Protein AF-A0A919EFL1-F1 (afdb_monomer_lite)

Radius of gyration: 16.65 Å; chains: 1; bounding box: 46×18×37 Å

Foldseek 3Di:
DDADPPPRADWDDDPVDPQKIAGPPPRDIDGHPDPPPPVPPDVVVVVVVVVVVVVVVVVD

Organism: NCBI:txid33904

Structure (mmCIF, N/CA/C/O backbone):
data_AF-A0A919EFL1-F1
#
_entry.id   AF-A0A919EFL1-F1
#
loop_
_atom_site.group_PDB
_atom_site.id
_atom_site.type_symbol
_atom_site.label_atom_id
_atom_site.label_alt_id
_atom_site.label_comp_id
_atom_site.label_asym_id
_atom_site.label_entity_id
_atom_site.label_seq_id
_atom_site.pdbx_PDB_ins_code
_atom_site.Cartn_x
_atom_site.Cartn_y
_atom_site.Cartn_z
_atom_site.occupancy
_atom_site.B_iso_or_equiv
_atom_site.auth_seq_id
_atom_site.auth_comp_id
_atom_site.auth_asym_id
_atom_site.auth_atom_id
_atom_site.pdbx_PDB_model_num
ATOM 1 N N . MET A 1 1 ? 8.724 8.868 9.208 1.00 61.94 1 MET A N 1
ATOM 2 C CA . MET A 1 1 ? 8.184 7.603 9.754 1.00 61.94 1 MET A CA 1
ATOM 3 C C . MET A 1 1 ? 6.701 7.567 9.429 1.00 61.94 1 MET A C 1
ATOM 5 O O . MET A 1 1 ? 6.036 8.557 9.711 1.00 61.94 1 MET A O 1
ATOM 9 N N . GLN A 1 2 ? 6.210 6.521 8.761 1.00 79.19 2 GLN A N 1
ATOM 10 C CA . GLN A 1 2 ? 4.774 6.383 8.484 1.00 79.19 2 GLN A CA 1
ATOM 11 C C . GLN A 1 2 ? 4.076 5.699 9.666 1.00 79.19 2 GLN A C 1
ATOM 13 O O . GLN A 1 2 ? 4.713 4.960 10.417 1.00 79.19 2 GLN A O 1
ATOM 18 N N . GLN A 1 3 ? 2.783 5.966 9.844 1.00 89.38 3 GLN A N 1
ATOM 19 C CA . GLN A 1 3 ? 1.962 5.315 10.865 1.00 89.38 3 GLN A CA 1
ATOM 20 C C . GLN A 1 3 ? 1.204 4.139 10.254 1.00 89.38 3 GLN A C 1
ATOM 22 O O . GLN A 1 3 ? 0.774 4.191 9.102 1.00 89.38 3 GLN A O 1
ATOM 27 N N . CYS A 1 4 ? 1.044 3.072 11.030 1.00 90.81 4 CYS A N 1
ATOM 28 C CA . CYS A 1 4 ? 0.290 1.906 10.609 1.00 90.81 4 CYS A CA 1
ATOM 29 C C . CYS A 1 4 ? -1.199 2.253 10.478 1.00 90.81 4 CYS A C 1
ATOM 31 O O . CYS A 1 4 ? -1.800 2.685 11.464 1.00 90.81 4 CYS A O 1
ATOM 33 N N . PRO A 1 5 ? -1.828 1.998 9.317 1.00 87.69 5 PRO A N 1
ATOM 34 C CA . PRO A 1 5 ? -3.237 2.318 9.106 1.00 87.69 5 PRO A CA 1
ATOM 35 C C . PRO A 1 5 ? -4.181 1.466 9.966 1.00 87.69 5 PRO A C 1
ATOM 37 O O . PRO A 1 5 ? -5.323 1.858 10.179 1.00 87.69 5 PRO A O 1
ATOM 40 N N . ARG A 1 6 ? -3.721 0.311 10.473 1.00 90.31 6 ARG A N 1
ATOM 41 C CA . ARG A 1 6 ? -4.526 -0.576 11.323 1.00 90.31 6 ARG A CA 1
ATOM 42 C C . ARG A 1 6 ? -4.504 -0.164 12.797 1.00 90.31 6 ARG A C 1
ATOM 44 O O . ARG A 1 6 ? -5.552 -0.134 13.426 1.00 90.31 6 ARG A O 1
ATOM 51 N N . CYS A 1 7 ? -3.324 0.088 13.368 1.00 92.19 7 CYS A N 1
ATOM 52 C CA . CYS A 1 7 ? -3.172 0.251 14.822 1.00 92.19 7 CYS A CA 1
ATOM 53 C C . CYS A 1 7 ? -2.575 1.598 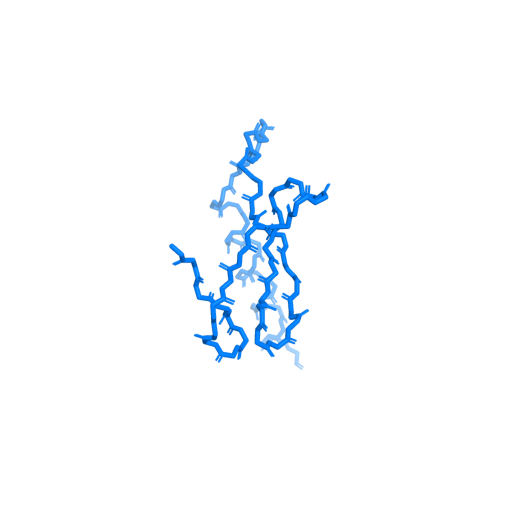15.257 1.00 92.19 7 CYS A C 1
ATOM 55 O O . CYS A 1 7 ? -2.358 1.798 16.449 1.00 92.19 7 CYS A O 1
ATOM 57 N N . GLY A 1 8 ? -2.233 2.489 14.320 1.00 92.31 8 GLY A N 1
ATOM 58 C CA . GLY A 1 8 ? -1.589 3.779 14.606 1.00 92.31 8 GLY A CA 1
ATOM 59 C C . GLY A 1 8 ? -0.130 3.690 15.077 1.00 92.31 8 GLY A C 1
ATOM 60 O O . GLY A 1 8 ? 0.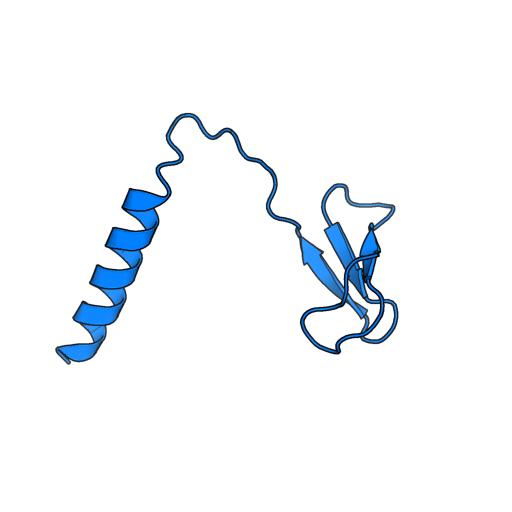497 4.715 15.329 1.00 92.31 8 GLY A O 1
ATOM 61 N N . GLY A 1 9 ? 0.426 2.479 15.189 1.00 92.50 9 GLY A N 1
ATOM 62 C CA . GLY A 1 9 ? 1.811 2.241 15.600 1.00 92.50 9 GLY A CA 1
ATOM 63 C C . GLY A 1 9 ? 2.833 2.674 14.547 1.00 92.50 9 GLY A C 1
ATOM 64 O O . GLY A 1 9 ? 2.479 3.057 13.430 1.00 92.50 9 GLY A O 1
ATOM 65 N N . SER A 1 10 ? 4.120 2.583 14.879 1.00 92.81 10 SER A N 1
ATOM 66 C CA . SER A 1 10 ? 5.187 2.890 13.926 1.00 92.81 10 SER A CA 1
ATOM 67 C C . SER A 1 10 ? 5.260 1.842 12.812 1.00 92.81 10 SER A C 1
ATOM 69 O O . SER A 1 10 ? 5.136 0.633 13.041 1.00 92.81 10 SER A O 1
ATOM 71 N N . ALA A 1 11 ? 5.451 2.328 11.587 1.00 93.12 11 ALA A N 1
ATOM 72 C CA . ALA A 1 11 ? 5.679 1.513 10.408 1.00 93.12 11 ALA A CA 1
ATOM 73 C C . ALA A 1 11 ? 7.057 1.802 9.813 1.00 93.12 11 ALA A C 1
ATOM 75 O O . ALA A 1 11 ? 7.443 2.966 9.642 1.00 93.12 11 ALA A O 1
ATOM 76 N N . GLU A 1 12 ? 7.764 0.737 9.458 1.00 93.88 12 GLU A N 1
ATOM 77 C CA . GLU A 1 12 ? 9.104 0.773 8.881 1.00 93.88 12 GLU A CA 1
ATOM 78 C C . GLU A 1 12 ? 9.125 0.055 7.525 1.00 93.88 12 GLU A C 1
ATOM 80 O O . GLU A 1 12 ? 8.304 -0.837 7.300 1.00 93.88 12 GLU A O 1
ATOM 85 N N . PRO A 1 13 ? 10.024 0.435 6.602 1.00 92.25 13 PRO A N 1
ATOM 86 C CA . PRO A 1 13 ? 10.206 -0.289 5.349 1.00 92.25 13 PRO A CA 1
ATOM 87 C C . PRO A 1 13 ? 10.656 -1.730 5.593 1.00 92.25 13 PRO A C 1
ATOM 89 O O . PRO A 1 13 ? 11.463 -1.996 6.488 1.00 92.25 13 PRO A O 1
ATOM 92 N N . ASP A 1 14 ? 10.154 -2.652 4.779 1.00 86.38 14 ASP A N 1
ATOM 93 C CA . ASP A 1 14 ? 10.619 -4.032 4.802 1.00 86.38 14 ASP A CA 1
ATOM 94 C C . ASP A 1 14 ? 12.016 -4.139 4.150 1.00 86.38 14 ASP A C 1
ATOM 96 O O . ASP A 1 14 ? 12.210 -3.631 3.041 1.00 86.38 14 ASP A O 1
ATOM 100 N N . PRO A 1 15 ? 13.008 -4.758 4.820 1.00 85.44 15 PRO A N 1
ATOM 101 C CA . PRO A 1 15 ? 14.367 -4.851 4.289 1.00 85.44 15 PRO A CA 1
ATOM 102 C C . PRO A 1 15 ? 14.500 -5.856 3.138 1.00 85.44 15 PRO A C 1
ATOM 104 O O . PRO A 1 15 ? 15.444 -5.751 2.357 1.00 85.44 15 PRO A O 1
ATOM 107 N N . GLU A 1 16 ? 13.588 -6.824 3.026 1.00 87.56 16 GLU A N 1
ATOM 108 C CA . GLU A 1 16 ? 13.626 -7.859 1.988 1.00 87.56 16 GLU A CA 1
ATOM 109 C C . GLU A 1 16 ? 12.818 -7.441 0.751 1.00 87.56 16 GLU A C 1
ATOM 111 O O . GLU A 1 16 ? 13.183 -7.778 -0.377 1.00 87.56 16 GLU A O 1
ATOM 116 N N . HIS A 1 17 ? 11.752 -6.656 0.940 1.00 84.75 17 HIS A N 1
ATOM 117 C CA . HIS A 1 17 ? 10.808 -6.292 -0.114 1.00 84.75 17 HIS A CA 1
ATOM 118 C C . HIS A 1 17 ? 10.730 -4.776 -0.327 1.00 84.75 17 HIS A C 1
ATOM 120 O O . HIS A 1 17 ? 10.132 -4.024 0.445 1.00 84.75 17 HIS A O 1
ATOM 126 N N . SER A 1 18 ? 11.273 -4.317 -1.456 1.00 86.88 18 SER A N 1
ATOM 127 C CA . SER A 1 18 ? 11.184 -2.911 -1.862 1.00 86.88 18 SER A CA 1
ATOM 128 C C . SER A 1 18 ? 9.733 -2.462 -2.048 1.00 86.88 18 SER A C 1
ATOM 130 O O . SER A 1 18 ? 8.941 -3.127 -2.713 1.00 86.88 18 SER A O 1
ATOM 132 N N . GLY A 1 19 ? 9.396 -1.295 -1.494 1.00 87.38 19 GLY A N 1
ATOM 133 C CA . GLY A 1 19 ? 8.046 -0.734 -1.583 1.00 87.38 19 GLY A CA 1
ATOM 134 C C . GLY A 1 19 ? 7.033 -1.409 -0.661 1.00 87.38 19 GLY A C 1
ATOM 135 O O . GLY A 1 19 ? 5.838 -1.220 -0.851 1.00 87.38 19 GLY A O 1
ATOM 136 N N . VAL A 1 20 ? 7.476 -2.175 0.334 1.00 90.81 20 VAL A N 1
ATOM 137 C CA . VAL A 1 20 ? 6.616 -2.760 1.366 1.00 90.81 20 VAL A CA 1
ATOM 138 C C . VAL A 1 20 ? 6.900 -2.087 2.706 1.00 90.81 20 VAL A C 1
ATOM 140 O O . VAL A 1 20 ? 8.039 -1.743 3.018 1.00 90.81 20 VAL A O 1
ATOM 143 N N . MET A 1 21 ? 5.849 -1.870 3.491 1.00 93.25 21 MET A N 1
ATOM 144 C CA . MET A 1 21 ? 5.916 -1.363 4.859 1.00 93.25 21 MET A CA 1
ATOM 145 C C . MET A 1 21 ? 5.432 -2.440 5.824 1.00 93.25 21 MET A C 1
ATOM 147 O O . MET A 1 21 ? 4.450 -3.129 5.543 1.00 93.25 21 MET A O 1
ATOM 151 N N . ARG A 1 22 ? 6.085 -2.535 6.983 1.00 93.12 22 ARG A N 1
ATOM 152 C CA . ARG A 1 22 ? 5.700 -3.405 8.096 1.00 93.12 22 ARG A CA 1
ATOM 153 C C . ARG 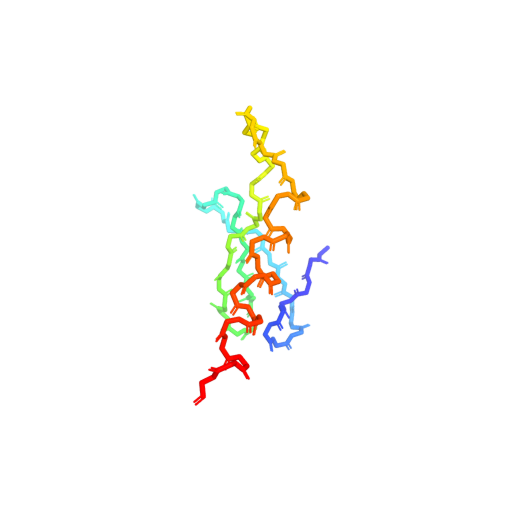A 1 22 ? 5.494 -2.596 9.371 1.00 93.12 22 ARG A C 1
ATOM 155 O O . ARG A 1 22 ? 6.273 -1.696 9.688 1.00 93.12 22 ARG A O 1
ATOM 162 N N . CYS A 1 23 ? 4.445 -2.906 10.122 1.00 93.62 23 CYS A N 1
ATOM 163 C CA . CYS A 1 23 ? 4.225 -2.323 11.439 1.00 93.62 23 CYS A CA 1
ATOM 164 C C . CYS A 1 23 ? 4.970 -3.113 12.516 1.00 93.62 23 CYS A C 1
ATOM 166 O O . CYS A 1 23 ? 4.747 -4.310 12.665 1.00 93.62 23 CYS A O 1
ATOM 168 N N . MET A 1 24 ? 5.767 -2.433 13.340 1.00 90.56 24 MET A N 1
ATOM 169 C CA . MET A 1 24 ? 6.514 -3.081 14.429 1.00 90.56 24 MET A CA 1
ATOM 170 C C . MET A 1 24 ? 5.654 -3.361 15.676 1.00 90.56 24 MET A C 1
ATOM 172 O O . MET A 1 24 ? 6.105 -4.032 16.599 1.00 90.56 24 MET A O 1
ATOM 176 N N . SER A 1 25 ? 4.417 -2.851 15.721 1.00 92.12 25 SER A N 1
ATOM 177 C CA . SER A 1 25 ? 3.488 -3.046 16.845 1.00 92.12 25 SER A CA 1
ATOM 178 C C . SER A 1 25 ? 2.480 -4.170 16.599 1.00 92.12 25 SER A C 1
ATOM 180 O O . SER A 1 25 ? 2.286 -5.017 17.464 1.00 92.12 25 SER A O 1
ATOM 182 N N . CYS A 1 26 ? 1.825 -4.182 15.433 1.00 92.94 26 CYS A N 1
ATOM 183 C CA . CYS A 1 26 ? 0.777 -5.158 15.104 1.00 92.94 26 CYS A CA 1
ATOM 184 C C . CYS A 1 26 ? 1.164 -6.142 13.994 1.00 92.94 26 CYS A C 1
ATOM 186 O O . CYS A 1 26 ? 0.328 -6.954 13.605 1.00 92.94 26 CYS A O 1
ATOM 188 N N . TRP A 1 27 ? 2.398 -6.058 13.483 1.00 91.44 27 TRP A N 1
ATOM 189 C CA . TRP A 1 27 ? 2.938 -6.924 12.428 1.00 91.44 27 TRP A CA 1
ATOM 190 C C . TRP A 1 27 ? 2.170 -6.897 11.100 1.00 91.44 27 TRP A C 1
ATOM 192 O O . TRP A 1 27 ? 2.394 -7.742 10.240 1.00 91.44 27 TRP A O 1
ATOM 202 N N . GLU A 1 28 ? 1.296 -5.907 10.894 1.00 92.75 28 GLU A N 1
ATOM 203 C CA . GLU A 1 28 ? 0.634 -5.704 9.607 1.00 92.75 28 GLU A CA 1
ATOM 204 C C . GLU A 1 28 ? 1.654 -5.318 8.533 1.00 92.75 28 GLU A C 1
ATOM 206 O O . GLU A 1 28 ? 2.506 -4.454 8.764 1.00 92.75 28 GLU A O 1
ATOM 211 N N . VAL A 1 29 ? 1.5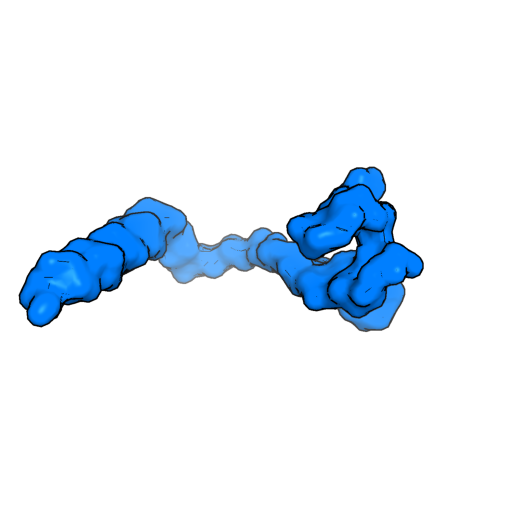25 -5.920 7.352 1.00 91.31 29 VAL A N 1
ATOM 212 C CA . VAL A 1 29 ? 2.379 -5.667 6.190 1.00 91.31 29 VAL A CA 1
ATOM 213 C C . VAL A 1 29 ? 1.520 -5.182 5.028 1.00 91.31 29 VAL A C 1
ATOM 215 O O . VAL A 1 29 ? 0.485 -5.776 4.729 1.00 91.31 29 VAL A O 1
ATOM 218 N N . TRP A 1 30 ? 1.939 -4.110 4.356 1.00 90.94 30 TRP A N 1
ATOM 219 C CA . TRP A 1 30 ? 1.259 -3.610 3.161 1.00 90.94 30 TRP A CA 1
ATOM 220 C C . TRP A 1 30 ? 2.246 -3.076 2.129 1.00 90.94 30 TRP A C 1
ATOM 222 O O . TRP A 1 30 ? 3.275 -2.486 2.458 1.00 90.94 30 TRP A O 1
ATOM 232 N N . ALA A 1 31 ? 1.906 -3.258 0.856 1.00 89.62 31 ALA A N 1
ATOM 233 C CA . ALA A 1 31 ? 2.638 -2.640 -0.235 1.00 89.62 31 ALA A CA 1
ATOM 234 C C . ALA A 1 31 ? 2.276 -1.152 -0.327 1.00 89.62 31 ALA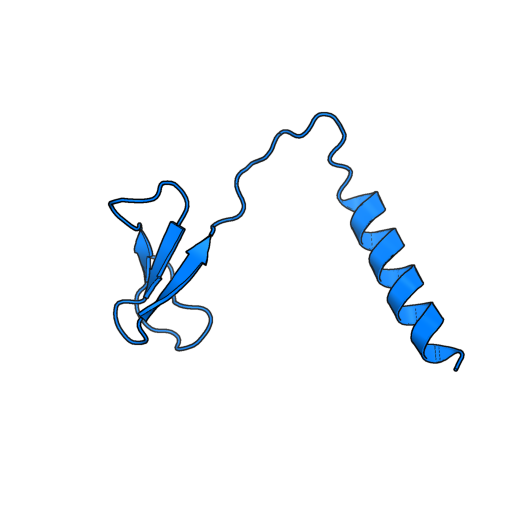 A C 1
ATOM 236 O O . ALA A 1 31 ? 1.100 -0.778 -0.322 1.00 89.62 31 ALA A O 1
ATOM 237 N N . LEU A 1 32 ? 3.288 -0.299 -0.440 1.00 83.50 32 LEU A N 1
ATOM 238 C CA . LEU A 1 32 ? 3.107 1.066 -0.902 1.00 83.50 32 LEU A CA 1
ATOM 239 C C . LEU A 1 32 ? 2.654 1.023 -2.364 1.00 83.50 32 LEU A C 1
ATOM 241 O O . LEU A 1 32 ? 3.120 0.170 -3.129 1.00 83.50 32 LEU A O 1
ATOM 245 N N . PRO A 1 33 ? 1.756 1.932 -2.777 1.00 73.62 33 PRO A N 1
ATOM 246 C CA . PRO A 1 33 ? 1.429 2.070 -4.182 1.00 73.62 33 PRO A CA 1
ATOM 247 C C . PRO A 1 33 ? 2.726 2.370 -4.934 1.00 73.62 33 PRO A C 1
ATOM 249 O O . PRO A 1 33 ? 3.328 3.427 -4.760 1.00 73.62 33 PRO A O 1
ATOM 252 N N . ALA A 1 34 ? 3.184 1.406 -5.734 1.00 65.69 34 ALA A N 1
ATOM 253 C CA . ALA A 1 34 ? 4.271 1.642 -6.664 1.00 65.69 34 ALA A CA 1
ATOM 254 C C . ALA A 1 34 ? 3.816 2.762 -7.598 1.00 65.69 34 ALA A C 1
ATOM 256 O O . ALA A 1 34 ? 2.697 2.695 -8.120 1.00 65.69 34 ALA A O 1
ATOM 257 N N . ASP A 1 35 ? 4.664 3.769 -7.799 1.00 59.09 35 ASP A N 1
ATOM 258 C CA . ASP A 1 35 ? 4.418 4.824 -8.776 1.00 59.09 35 ASP A CA 1
ATOM 259 C C . ASP A 1 35 ? 4.539 4.202 -10.170 1.00 59.09 35 ASP A C 1
ATOM 261 O O . ASP A 1 35 ? 5.580 4.202 -10.829 1.00 59.09 35 ASP A O 1
ATOM 265 N N . ARG A 1 36 ? 3.483 3.492 -10.564 1.00 58.19 36 ARG A N 1
ATOM 266 C CA . ARG A 1 36 ? 3.379 2.900 -11.879 1.00 58.19 36 ARG A CA 1
ATOM 267 C C . ARG A 1 36 ? 3.015 4.057 -12.783 1.00 58.19 36 ARG A C 1
ATOM 269 O O . A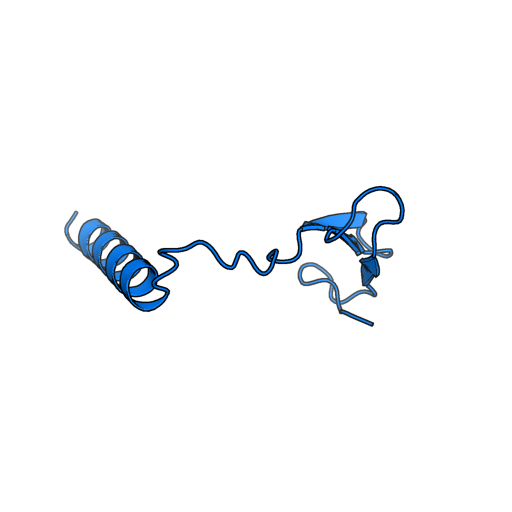RG A 1 36 ? 1.840 4.401 -12.917 1.00 58.19 36 ARG A O 1
ATOM 276 N N . SER A 1 37 ? 4.017 4.595 -13.466 1.00 58.78 37 SER A N 1
ATOM 277 C CA . SER A 1 37 ? 3.837 5.280 -14.742 1.00 58.78 37 SER A CA 1
ATOM 278 C C . SER A 1 37 ? 3.318 4.270 -15.775 1.00 58.78 37 SER A C 1
ATOM 280 O O . SER A 1 37 ? 3.956 3.973 -16.776 1.00 58.78 37 SER A O 1
ATOM 282 N N . CYS A 1 38 ? 2.152 3.671 -15.515 1.00 59.19 38 CYS A N 1
ATOM 283 C CA . CYS A 1 38 ? 1.458 2.841 -16.476 1.00 59.19 38 CYS A CA 1
ATOM 284 C C . CYS A 1 38 ? 1.088 3.769 -17.637 1.00 59.19 38 CYS A C 1
ATOM 286 O O . CYS A 1 38 ? 0.303 4.702 -17.420 1.00 59.19 38 CYS A O 1
ATOM 288 N N . PRO A 1 39 ? 1.616 3.551 -18.853 1.00 52.50 39 PRO A N 1
ATOM 289 C CA . PRO A 1 39 ? 1.144 4.276 -20.019 1.00 52.50 39 PRO A CA 1
ATOM 290 C C . PRO A 1 39 ? -0.324 3.876 -20.224 1.00 52.50 39 PRO A C 1
ATOM 292 O O . PRO A 1 39 ? -0.623 2.785 -20.696 1.00 52.50 39 PRO A O 1
ATOM 295 N N . GLY A 1 40 ? -1.244 4.717 -19.739 1.00 61.53 40 GLY A N 1
ATOM 296 C CA . GLY A 1 40 ? -2.679 4.418 -19.656 1.00 61.53 40 GLY A CA 1
ATOM 297 C C . GLY A 1 40 ? -3.320 4.559 -18.269 1.00 61.53 40 GLY A C 1
ATOM 298 O O . GLY A 1 40 ? -4.536 4.401 -18.169 1.00 61.53 40 GLY A O 1
ATOM 299 N N . TYR A 1 41 ? -2.574 4.889 -17.205 1.00 60.88 41 TYR A N 1
ATOM 300 C CA . TYR A 1 41 ? -3.169 5.198 -15.899 1.00 60.88 41 TYR A CA 1
ATOM 301 C C . TYR A 1 41 ? -4.002 6.482 -15.986 1.00 60.88 41 TYR A C 1
ATOM 303 O O . TYR A 1 41 ? -3.480 7.596 -16.008 1.00 60.88 41 TYR A O 1
ATOM 311 N N . ARG A 1 42 ? -5.324 6.316 -16.075 1.00 62.19 42 ARG A N 1
ATOM 312 C CA . ARG A 1 42 ? -6.303 7.408 -16.102 1.00 62.19 42 ARG A CA 1
ATOM 313 C C . ARG A 1 42 ? -7.087 7.370 -14.788 1.00 62.19 42 ARG A C 1
ATOM 315 O O . ARG A 1 42 ? -8.143 6.739 -14.746 1.00 62.19 42 ARG A O 1
ATOM 322 N N . PRO A 1 43 ? -6.608 8.021 -13.712 1.00 63.09 43 PRO A N 1
ATOM 323 C CA . PRO A 1 43 ? -7.251 7.965 -12.394 1.00 63.09 43 PRO A CA 1
ATOM 324 C C . PRO A 1 43 ? -8.723 8.409 -12.429 1.00 63.09 43 PRO A C 1
ATOM 326 O O . PRO A 1 43 ? -9.555 7.891 -11.686 1.00 63.09 43 PRO A O 1
ATOM 329 N N . THR A 1 44 ? -9.080 9.293 -13.362 1.00 67.56 44 THR A N 1
ATOM 330 C CA . THR A 1 44 ? -10.459 9.722 -13.626 1.00 67.56 44 THR A CA 1
ATOM 331 C C . THR A 1 44 ? -11.363 8.592 -14.130 1.00 67.56 44 THR A C 1
ATOM 333 O O . THR A 1 44 ? -12.531 8.539 -13.755 1.00 67.56 44 THR A O 1
ATOM 336 N N . LEU A 1 45 ? -10.836 7.673 -14.949 1.00 64.94 45 LEU A N 1
ATOM 337 C CA . LEU A 1 45 ? -11.583 6.524 -15.471 1.00 64.94 45 LEU A CA 1
ATOM 338 C C . LEU A 1 45 ? -11.892 5.526 -14.345 1.00 64.94 45 LEU A C 1
ATOM 340 O O . LEU A 1 45 ? -13.027 5.079 -14.212 1.00 64.94 45 LEU A O 1
ATOM 344 N N . ASN A 1 46 ? -10.911 5.253 -13.480 1.00 68.25 46 ASN A N 1
ATOM 345 C CA . ASN A 1 46 ? -11.083 4.367 -12.325 1.00 68.25 46 ASN A CA 1
ATOM 346 C C . ASN A 1 46 ? -12.119 4.918 -11.332 1.00 68.25 46 ASN A C 1
ATOM 348 O O . ASN A 1 46 ? -12.944 4.172 -10.811 1.00 68.25 46 ASN A O 1
ATOM 352 N N . ALA A 1 47 ? -12.125 6.236 -11.104 1.00 71.56 47 ALA A N 1
ATOM 353 C CA . ALA A 1 47 ? -13.136 6.878 -10.268 1.00 71.56 47 ALA A CA 1
ATOM 354 C C . ALA A 1 47 ? -14.554 6.775 -10.861 1.00 71.56 47 ALA A C 1
ATOM 356 O O . ALA A 1 47 ? -15.513 6.594 -10.111 1.00 71.56 47 ALA A O 1
ATOM 357 N N . ALA A 1 48 ? -14.695 6.878 -12.187 1.00 70.44 48 ALA A N 1
ATOM 358 C CA . ALA A 1 48 ? -15.981 6.726 -12.869 1.00 70.44 48 ALA A CA 1
ATOM 359 C C . ALA A 1 48 ? -16.503 5.280 -12.816 1.00 70.44 48 ALA A C 1
ATOM 361 O O . ALA A 1 48 ? -17.683 5.075 -12.545 1.00 70.44 48 ALA A O 1
ATOM 362 N N . LEU A 1 49 ? -15.625 4.290 -13.010 1.00 74.12 49 LEU A N 1
ATOM 363 C CA . LEU A 1 49 ? -15.978 2.869 -12.912 1.00 74.12 49 LEU A CA 1
ATOM 364 C C . LEU A 1 49 ? -16.463 2.493 -11.508 1.00 74.12 49 LEU A C 1
ATOM 366 O O . LEU A 1 49 ? -17.513 1.874 -11.373 1.00 74.12 49 LEU A O 1
ATOM 370 N N . ARG A 1 50 ? -15.770 2.962 -10.466 1.00 73.69 50 ARG A N 1
ATOM 371 C CA . ARG A 1 50 ? -16.173 2.720 -9.075 1.00 73.69 50 ARG A CA 1
ATOM 372 C C . ARG A 1 50 ? -17.559 3.294 -8.749 1.00 73.69 50 ARG A C 1
ATOM 374 O O . ARG A 1 50 ? -18.366 2.621 -8.125 1.00 73.69 50 ARG A O 1
ATOM 381 N N . ARG A 1 51 ? -17.874 4.504 -9.232 1.00 74.69 51 ARG A N 1
ATOM 382 C CA . ARG A 1 51 ? -19.218 5.098 -9.070 1.00 74.69 51 ARG A CA 1
ATOM 383 C C . ARG A 1 51 ? -20.306 4.299 -9.788 1.00 74.69 51 ARG A C 1
ATOM 385 O O . ARG A 1 51 ? -21.422 4.204 -9.288 1.00 74.69 51 ARG A O 1
ATOM 392 N N . LEU A 1 52 ? -19.997 3.751 -10.964 1.00 74.75 52 LEU A N 1
ATOM 393 C CA . LEU A 1 52 ? -20.936 2.906 -11.702 1.00 74.75 52 LEU A CA 1
ATOM 394 C C . LEU A 1 52 ? -21.244 1.614 -10.936 1.00 74.75 52 LEU A C 1
ATOM 396 O O . LEU A 1 52 ? -22.415 1.262 -10.821 1.00 74.75 52 LEU A O 1
ATOM 400 N N . GLU A 1 53 ? -20.231 0.952 -10.373 1.00 73.81 53 GLU A N 1
ATOM 401 C CA . GLU A 1 53 ? -20.416 -0.231 -9.518 1.00 73.81 53 GLU A CA 1
ATOM 402 C C . GLU A 1 53 ? -21.283 0.084 -8.290 1.00 73.81 53 GLU A C 1
ATOM 404 O O . GLU A 1 53 ? -22.293 -0.584 -8.077 1.00 73.81 53 GLU A O 1
ATOM 409 N N . GLU A 1 54 ? -20.979 1.166 -7.567 1.00 74.44 54 GLU A N 1
ATOM 410 C CA . GLU A 1 54 ? -21.770 1.617 -6.409 1.00 74.44 54 GLU A CA 1
ATOM 411 C C . GLU A 1 54 ? -23.244 1.884 -6.779 1.00 74.44 54 GLU A C 1
ATOM 413 O O . GLU A 1 54 ? -24.159 1.493 -6.057 1.00 74.44 54 GLU A O 1
ATOM 418 N N . SER A 1 55 ? -23.506 2.509 -7.934 1.00 73.75 55 SER A N 1
ATOM 419 C CA . SER A 1 55 ? -24.879 2.772 -8.400 1.00 73.75 55 SER A CA 1
ATOM 420 C C . SER A 1 55 ? -25.635 1.526 -8.876 1.00 73.75 55 SER A C 1
ATOM 422 O O . SER A 1 55 ? -26.869 1.504 -8.868 1.00 73.75 55 SER A O 1
ATOM 424 N N . ARG A 1 56 ? -24.913 0.485 -9.301 1.00 67.56 56 ARG A N 1
ATOM 425 C CA . ARG A 1 56 ? -25.497 -0.786 -9.739 1.00 67.56 56 ARG A CA 1
ATOM 426 C C . ARG A 1 56 ? -26.015 -1.595 -8.551 1.00 67.56 56 ARG A C 1
ATOM 428 O O . ARG A 1 56 ? -27.067 -2.216 -8.676 1.00 67.56 56 ARG A O 1
ATOM 435 N N . ASP A 1 57 ? -25.327 -1.534 -7.415 1.00 59.84 57 ASP A N 1
ATOM 436 C CA . ASP A 1 57 ? -25.752 -2.202 -6.179 1.00 59.84 57 ASP A CA 1
ATOM 437 C C . ASP A 1 57 ? -26.978 -1.541 -5.527 1.00 59.84 57 ASP A C 1
ATOM 439 O O . ASP A 1 57 ? -27.746 -2.214 -4.848 1.00 59.84 57 ASP A O 1
ATOM 443 N N . LEU A 1 58 ? -27.221 -0.251 -5.782 1.00 57.66 58 LEU A N 1
ATOM 444 C CA . LEU A 1 58 ? -28.390 0.480 -5.267 1.00 57.66 58 LEU A CA 1
ATOM 445 C C . LEU A 1 58 ? -29.698 0.213 -6.036 1.00 57.66 58 LEU A C 1
ATOM 447 O O . LEU A 1 58 ? -30.758 0.654 -5.599 1.00 57.66 58 LEU A O 1
ATOM 451 N N . ASN A 1 59 ? -29.637 -0.475 -7.180 1.00 56.12 59 ASN A N 1
ATOM 452 C CA . ASN A 1 59 ? -30.797 -0.791 -8.026 1.00 56.12 59 ASN A CA 1
ATOM 453 C C . ASN A 1 59 ? -31.238 -2.266 -7.916 1.00 56.12 59 ASN A C 1
ATOM 455 O O . ASN A 1 59 ? -31.821 -2.804 -8.861 1.00 56.12 59 ASN A O 1
ATOM 459 N N . ARG A 1 60 ? -30.940 -2.935 -6.798 1.00 50.72 60 ARG A N 1
ATOM 460 C CA . ARG A 1 60 ? -31.292 -4.338 -6.544 1.00 50.72 60 ARG A CA 1
ATOM 461 C C . ARG A 1 60 ? -32.148 -4.477 -5.293 1.00 50.72 60 ARG A C 1
ATOM 463 O O . ARG A 1 60 ? -33.032 -5.359 -5.321 1.00 50.72 60 ARG A O 1
#

Sequence (60 aa):
MQQCPRCGGSAEPDPEHSGVMRCMSCWEVWALPADRSCPGYRPTLNAALRRLEESRDLNR

Secondary structure (DSSP, 8-state):
-EEPTTTS-EEEE-SSSTTEEEETTT--EEE-------TT--HHHHHHHHHHHHHHHTT-

pLDDT: mean 78.02, std 13.59, range [50.72, 93.88]